Protein AF-A0A536M753-F1 (afdb_monomer_lite)

Radius of gyration: 14.61 Å; chains: 1; bounding box: 34×29×39 Å

Structure (mmCIF, N/CA/C/O backbone):
data_AF-A0A536M753-F1
#
_entry.id   AF-A0A536M753-F1
#
loop_
_atom_site.group_PDB
_atom_site.id
_atom_site.type_symbol
_atom_site.label_atom_id
_atom_site.label_alt_id
_atom_site.label_comp_id
_atom_site.label_asym_id
_atom_site.label_entity_id
_atom_site.label_seq_id
_atom_site.pdbx_PDB_ins_code
_atom_site.Cartn_x
_atom_site.Cartn_y
_atom_site.Cartn_z
_atom_site.occupancy
_atom_site.B_iso_or_equiv
_atom_site.auth_seq_id
_atom_site.auth_comp_id
_atom_site.auth_asym_id
_atom_site.auth_atom_id
_atom_site.pdbx_PDB_model_num
ATOM 1 N N . MET A 1 1 ? 5.606 -12.649 0.672 1.00 69.31 1 MET A N 1
ATOM 2 C CA . MET A 1 1 ? 6.084 -11.616 1.613 1.00 69.31 1 MET A CA 1
ATOM 3 C C . MET A 1 1 ? 7.259 -12.156 2.404 1.00 69.31 1 MET A C 1
ATOM 5 O O . MET A 1 1 ? 7.252 -13.336 2.746 1.00 69.31 1 MET A O 1
ATOM 9 N N . SER A 1 2 ? 8.270 -11.331 2.655 1.00 79.75 2 SER A N 1
ATOM 10 C CA . SER A 1 2 ? 9.342 -11.655 3.599 1.00 79.75 2 SER A CA 1
ATOM 11 C C . SER A 1 2 ? 8.853 -11.504 5.048 1.00 79.75 2 SER A C 1
ATOM 13 O O . SER A 1 2 ? 7.827 -10.872 5.294 1.00 79.75 2 SER A O 1
ATOM 15 N N . LYS A 1 3 ? 9.596 -12.043 6.029 1.00 84.06 3 LYS A N 1
ATOM 16 C CA . LYS A 1 3 ? 9.295 -11.812 7.458 1.00 84.06 3 LYS A CA 1
ATOM 17 C C . LYS A 1 3 ? 9.311 -10.323 7.823 1.00 84.06 3 LYS A C 1
ATOM 19 O O . LYS A 1 3 ? 8.563 -9.912 8.700 1.00 84.06 3 LYS A O 1
ATOM 24 N N . ARG A 1 4 ? 10.149 -9.527 7.146 1.00 84.00 4 ARG A N 1
ATOM 25 C CA . ARG A 1 4 ? 10.205 -8.074 7.335 1.00 84.00 4 ARG A CA 1
ATOM 26 C C . ARG A 1 4 ? 8.911 -7.415 6.867 1.00 84.00 4 ARG A C 1
ATOM 28 O O . ARG A 1 4 ? 8.343 -6.659 7.635 1.00 84.00 4 ARG A O 1
ATOM 35 N N . ASP A 1 5 ? 8.418 -7.767 5.680 1.00 82.94 5 ASP A N 1
ATOM 36 C CA . ASP A 1 5 ? 7.168 -7.199 5.147 1.00 82.94 5 ASP A CA 1
ATOM 37 C C . ASP A 1 5 ? 5.960 -7.587 6.024 1.00 82.94 5 ASP A C 1
ATOM 39 O O . ASP A 1 5 ? 5.057 -6.791 6.240 1.00 82.94 5 ASP A O 1
ATOM 43 N N . GLN A 1 6 ? 5.951 -8.808 6.577 1.00 86.38 6 GLN A N 1
ATOM 44 C CA . GLN A 1 6 ? 4.905 -9.236 7.519 1.00 86.38 6 GLN A CA 1
ATOM 45 C C . GLN A 1 6 ? 4.950 -8.447 8.830 1.00 86.38 6 GLN A C 1
ATOM 47 O O . GLN A 1 6 ? 3.906 -8.084 9.368 1.00 86.38 6 GLN A O 1
ATOM 52 N N . ARG A 1 7 ? 6.156 -8.205 9.362 1.00 89.19 7 ARG A N 1
ATOM 53 C CA . ARG A 1 7 ? 6.325 -7.409 10.577 1.00 89.19 7 ARG A CA 1
ATOM 54 C C . ARG A 1 7 ? 5.898 -5.963 10.342 1.00 89.19 7 ARG A C 1
ATOM 56 O O . ARG A 1 7 ? 5.152 -5.445 11.160 1.00 89.19 7 ARG A O 1
ATOM 63 N N . HIS A 1 8 ? 6.306 -5.392 9.211 1.00 89.12 8 HIS A N 1
ATOM 64 C CA . HIS A 1 8 ? 5.924 -4.054 8.771 1.00 89.12 8 HIS A CA 1
ATOM 65 C C . HIS A 1 8 ? 4.403 -3.884 8.749 1.00 89.12 8 HIS A C 1
ATOM 67 O O . HIS A 1 8 ? 3.873 -3.072 9.495 1.00 89.12 8 HIS A O 1
ATOM 73 N N . GLY A 1 9 ? 3.675 -4.747 8.031 1.00 89.50 9 GLY A N 1
ATOM 74 C CA . GLY A 1 9 ? 2.206 -4.683 7.998 1.00 89.50 9 GLY A CA 1
ATOM 75 C C . GLY A 1 9 ? 1.540 -4.821 9.377 1.00 89.50 9 GLY A C 1
ATOM 76 O O . GLY A 1 9 ? 0.499 -4.212 9.630 1.00 89.50 9 GLY A O 1
ATOM 77 N N . LEU A 1 10 ? 2.142 -5.582 10.300 1.00 92.94 10 LEU A N 1
ATOM 78 C CA . LEU A 1 10 ? 1.660 -5.681 11.680 1.00 92.94 10 LEU A CA 1
ATOM 79 C C . LEU A 1 10 ? 1.932 -4.406 12.491 1.00 92.94 10 LEU A C 1
ATOM 81 O O . LEU A 1 10 ? 1.111 -4.046 13.333 1.00 92.94 10 LEU A O 1
ATOM 85 N N . ASP A 1 11 ? 3.064 -3.745 12.265 1.00 93.62 11 ASP A N 1
ATOM 86 C CA . ASP A 1 11 ? 3.394 -2.478 12.913 1.00 93.62 11 ASP A CA 1
ATOM 87 C C . ASP A 1 11 ? 2.452 -1.364 12.411 1.00 93.62 11 ASP A C 1
ATOM 89 O O . ASP A 1 11 ? 1.848 -0.687 13.238 1.00 93.62 11 ASP A O 1
ATOM 93 N N . VAL A 1 12 ? 2.150 -1.302 11.105 1.00 93.25 12 VAL A N 1
ATOM 94 C CA . VAL A 1 12 ? 1.122 -0.393 10.548 1.00 93.25 12 VAL A CA 1
ATOM 95 C C . VAL A 1 12 ? -0.261 -0.661 11.158 1.00 93.25 12 VAL A C 1
ATOM 97 O O . VAL A 1 12 ? -0.950 0.266 11.588 1.00 93.25 12 VAL A O 1
ATOM 100 N N . TYR A 1 13 ? -0.667 -1.933 11.261 1.00 95.38 13 TYR A N 1
ATOM 101 C CA . TYR A 1 13 ? -1.922 -2.317 11.925 1.00 95.38 13 TYR A CA 1
ATOM 102 C C . TYR A 1 13 ? -1.973 -1.838 13.384 1.00 95.38 13 TYR A C 1
ATOM 104 O O . TYR A 1 13 ? -3.008 -1.347 13.843 1.00 95.38 13 TYR A O 1
ATOM 112 N N . ARG A 1 14 ? -0.868 -1.985 14.125 1.00 94.69 14 ARG A N 1
ATOM 113 C CA . ARG A 1 14 ? -0.779 -1.547 15.523 1.00 94.69 14 ARG A CA 1
ATOM 114 C C . ARG A 1 14 ? -0.857 -0.037 15.642 1.00 94.69 14 ARG A C 1
ATOM 116 O O . ARG A 1 14 ? -1.666 0.426 16.436 1.00 94.69 14 ARG A O 1
ATOM 123 N N . THR A 1 15 ? -0.126 0.704 14.814 1.00 94.94 15 THR A N 1
ATOM 124 C CA . THR A 1 15 ? -0.188 2.169 14.776 1.00 94.94 15 THR A CA 1
ATOM 125 C C . THR A 1 15 ? -1.625 2.649 14.556 1.00 94.94 15 THR A C 1
ATOM 127 O O . THR A 1 15 ? -2.121 3.479 15.316 1.00 94.94 15 THR A O 1
ATOM 130 N N . LEU A 1 16 ? -2.352 2.064 13.596 1.00 93.81 16 LEU A N 1
ATOM 131 C CA . LEU A 1 16 ? -3.757 2.415 13.345 1.00 93.81 16 LEU A CA 1
ATOM 132 C C . LEU A 1 16 ? -4.679 2.057 14.523 1.00 93.81 16 LEU A C 1
ATOM 134 O O . LEU A 1 16 ? -5.583 2.821 14.866 1.00 93.81 16 LE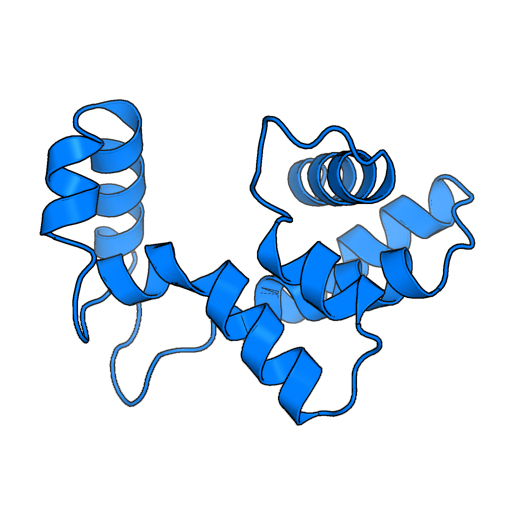U A O 1
ATOM 138 N N . LYS A 1 17 ? -4.456 0.906 15.168 1.00 95.44 17 LYS A N 1
ATOM 139 C CA . LYS A 1 17 ? -5.205 0.498 16.367 1.00 95.44 17 LYS A CA 1
ATOM 140 C C . LYS A 1 17 ? -4.952 1.417 17.559 1.00 95.44 17 LYS A C 1
ATOM 142 O O . LYS A 1 17 ? -5.906 1.766 18.250 1.00 95.44 17 LYS A O 1
ATOM 147 N N . GLU A 1 18 ? -3.703 1.799 17.800 1.00 93.75 18 GLU A N 1
ATOM 148 C CA . GLU A 1 18 ? -3.295 2.700 18.885 1.00 93.75 18 GLU A CA 1
ATOM 149 C C . GLU A 1 18 ? -3.849 4.117 18.685 1.00 93.75 18 GLU A C 1
ATOM 151 O O . GLU A 1 18 ? -4.217 4.776 19.654 1.00 93.75 18 GLU A O 1
ATOM 156 N N . GLN A 1 19 ? -4.020 4.543 17.431 1.00 92.94 19 GLN A N 1
ATOM 157 C CA . GLN A 1 19 ? -4.721 5.778 17.056 1.00 92.94 19 GLN A CA 1
ATOM 158 C C . GLN A 1 19 ? -6.256 5.685 17.189 1.00 92.94 19 GLN A C 1
ATOM 160 O O . GLN A 1 19 ? -6.958 6.671 16.972 1.00 92.94 19 GLN A O 1
ATOM 165 N N . GLY A 1 20 ? -6.797 4.523 17.570 1.00 94.00 20 GLY A N 1
ATOM 166 C CA . GLY A 1 20 ? -8.223 4.325 17.833 1.00 94.00 20 GLY A CA 1
ATOM 167 C C . GLY A 1 20 ? -9.064 3.959 16.609 1.00 94.00 20 GLY A C 1
ATOM 168 O O . GLY A 1 20 ? -10.293 3.940 16.704 1.00 94.00 20 GLY A O 1
ATOM 169 N N . HIS A 1 21 ? -8.453 3.635 15.465 1.00 94.00 21 HIS A N 1
ATOM 170 C CA . HIS A 1 21 ? -9.204 3.236 14.275 1.00 94.00 21 HIS A CA 1
ATOM 171 C C . HIS A 1 21 ? -9.815 1.831 14.432 1.00 94.00 21 HIS A C 1
ATOM 173 O O . HIS A 1 21 ? -9.150 0.856 14.797 1.00 94.00 21 HIS A O 1
ATOM 179 N N . THR A 1 22 ? -11.112 1.716 14.138 1.00 92.94 22 THR A N 1
ATOM 180 C CA . THR A 1 22 ? -11.896 0.472 14.268 1.00 92.94 22 THR A CA 1
ATOM 181 C C . THR A 1 22 ? -12.396 -0.081 12.938 1.00 92.94 22 THR A C 1
ATOM 183 O O . THR A 1 22 ? -12.958 -1.174 12.910 1.00 92.94 22 THR A O 1
ATOM 186 N N . ASP A 1 23 ? -12.166 0.645 11.846 1.00 93.44 23 ASP A N 1
ATOM 187 C CA . ASP A 1 23 ? -12.569 0.261 10.500 1.00 93.44 23 ASP A CA 1
ATOM 188 C C . ASP A 1 23 ? -11.883 -1.045 10.072 1.00 93.44 23 ASP A C 1
ATOM 190 O O . ASP A 1 23 ? -10.658 -1.116 9.945 1.00 93.44 23 ASP A O 1
ATOM 194 N N . SER A 1 24 ? -12.677 -2.098 9.871 1.00 91.69 24 SER A N 1
ATOM 195 C CA . SER A 1 24 ? -12.164 -3.425 9.534 1.00 91.69 24 SER A CA 1
ATOM 196 C C . SER A 1 24 ? -11.445 -3.449 8.192 1.00 91.69 24 SER A C 1
ATOM 198 O O . SER A 1 24 ? -10.436 -4.137 8.067 1.00 91.69 24 SER A O 1
ATOM 200 N N . ASP A 1 25 ? -11.925 -2.696 7.203 1.00 91.75 25 ASP A N 1
ATOM 201 C CA . ASP A 1 25 ? -11.342 -2.712 5.863 1.00 91.75 25 ASP A CA 1
ATOM 202 C C . ASP A 1 25 ? -9.978 -2.020 5.868 1.00 91.75 25 ASP A C 1
ATOM 204 O O . ASP A 1 25 ? -9.023 -2.526 5.279 1.00 91.75 25 ASP A O 1
ATOM 208 N N . LEU A 1 26 ? -9.856 -0.912 6.604 1.00 90.81 26 LEU A N 1
ATOM 209 C CA . LEU A 1 26 ? -8.586 -0.210 6.803 1.00 90.81 26 LEU A CA 1
ATOM 210 C C . LEU A 1 26 ? -7.545 -1.100 7.497 1.00 90.81 26 LEU A C 1
ATOM 212 O O . LEU A 1 26 ? -6.396 -1.181 7.064 1.00 90.81 26 LEU A O 1
ATOM 216 N N . LEU A 1 27 ? -7.958 -1.805 8.550 1.00 92.44 27 LEU A N 1
ATOM 217 C CA . LEU A 1 27 ? -7.083 -2.688 9.319 1.00 92.44 27 LEU A CA 1
ATOM 218 C C . LEU A 1 27 ? -6.690 -3.962 8.553 1.00 92.44 27 LEU A C 1
ATOM 220 O O . LEU A 1 27 ? -5.579 -4.465 8.703 1.00 92.44 27 LEU A O 1
ATOM 224 N N . ILE A 1 28 ? -7.578 -4.508 7.721 1.00 91.19 28 ILE A N 1
ATOM 225 C CA . ILE A 1 28 ? -7.227 -5.625 6.834 1.00 91.19 28 ILE A CA 1
ATOM 226 C C . ILE A 1 28 ? -6.276 -5.131 5.738 1.00 91.19 28 ILE A C 1
ATOM 228 O O . ILE A 1 28 ? -5.284 -5.800 5.439 1.00 91.19 28 ILE A O 1
ATOM 232 N N . ALA A 1 29 ? -6.538 -3.953 5.162 1.00 89.31 29 ALA A N 1
ATOM 233 C CA . ALA A 1 29 ? -5.668 -3.355 4.158 1.00 89.31 29 ALA A CA 1
ATOM 234 C C . ALA A 1 29 ? -4.256 -3.107 4.709 1.00 89.31 29 ALA A C 1
ATOM 236 O O . ALA A 1 29 ? -3.290 -3.438 4.027 1.00 89.31 29 ALA A O 1
ATOM 237 N N . SER A 1 30 ? -4.103 -2.648 5.957 1.00 90.94 30 SER A N 1
ATOM 238 C CA . SER A 1 30 ? -2.778 -2.452 6.563 1.00 90.94 30 SER A CA 1
ATOM 239 C C . SER A 1 30 ? -1.955 -3.736 6.661 1.00 90.94 30 SER A C 1
ATOM 241 O O . SER A 1 30 ? -0.746 -3.704 6.457 1.00 90.94 30 SER A O 1
ATOM 243 N N . LEU A 1 31 ? -2.593 -4.886 6.882 1.00 89.50 31 LEU A N 1
ATOM 244 C CA . LEU A 1 31 ? -1.905 -6.180 6.923 1.00 89.50 31 LEU A CA 1
ATOM 245 C C . LEU A 1 31 ? -1.510 -6.696 5.530 1.00 89.50 31 LEU A C 1
ATOM 247 O O . LEU A 1 31 ? -0.562 -7.473 5.406 1.00 89.50 31 LEU A O 1
ATOM 251 N N . LEU A 1 32 ? -2.250 -6.301 4.490 1.00 86.75 32 LEU A N 1
ATOM 252 C CA . LEU A 1 32 ? -2.164 -6.895 3.153 1.00 86.75 32 LEU A CA 1
ATOM 253 C C . LEU A 1 32 ? -1.598 -5.966 2.072 1.00 86.75 32 LEU A C 1
ATOM 255 O O . LEU A 1 32 ? -1.302 -6.463 0.983 1.00 86.75 32 LEU A O 1
ATOM 259 N N . HIS A 1 33 ? -1.425 -4.666 2.335 1.00 82.81 33 HIS A N 1
ATOM 260 C CA . HIS A 1 33 ? -1.014 -3.676 1.327 1.00 82.81 33 HIS A CA 1
ATOM 261 C C . HIS A 1 33 ? 0.286 -4.071 0.604 1.00 82.81 33 HIS A C 1
ATOM 263 O O . HIS A 1 33 ? 0.373 -4.006 -0.621 1.00 82.81 33 HIS A O 1
ATOM 269 N N . ASP A 1 34 ? 1.226 -4.658 1.344 1.00 82.12 34 ASP A N 1
ATOM 270 C CA . ASP A 1 34 ? 2.531 -5.091 0.845 1.00 82.12 34 ASP A CA 1
ATOM 271 C C . ASP A 1 34 ? 2.584 -6.513 0.274 1.00 82.12 34 ASP A C 1
ATOM 273 O O . ASP A 1 34 ? 3.639 -6.998 -0.158 1.00 82.12 34 ASP A O 1
ATOM 277 N N . SER A 1 35 ? 1.449 -7.210 0.214 1.00 76.69 35 SER A N 1
ATOM 278 C CA . SER A 1 35 ? 1.376 -8.585 -0.298 1.00 76.69 35 SER A CA 1
ATOM 279 C C . SER A 1 35 ? 1.875 -8.718 -1.743 1.00 76.69 35 SER A C 1
ATOM 281 O O . SER A 1 35 ? 2.493 -9.729 -2.100 1.00 76.69 35 SER A O 1
ATOM 283 N N . GLY A 1 36 ? 1.710 -7.666 -2.549 1.00 71.31 36 GLY A N 1
ATOM 284 C CA . GLY A 1 36 ? 2.161 -7.600 -3.938 1.00 71.31 36 GLY A CA 1
ATOM 285 C C . GLY A 1 36 ? 3.669 -7.407 -4.137 1.00 71.31 36 GLY A C 1
ATOM 286 O O . GLY A 1 36 ? 4.146 -7.563 -5.263 1.00 71.31 36 GLY A O 1
ATOM 287 N N . LYS A 1 37 ? 4.446 -7.139 -3.072 1.00 71.19 37 LYS A N 1
ATOM 288 C CA . LYS A 1 37 ? 5.923 -7.056 -3.123 1.00 71.19 37 LYS A CA 1
ATOM 289 C C . LYS A 1 37 ? 6.592 -8.432 -3.299 1.00 71.19 37 LYS A C 1
ATOM 291 O O . LYS A 1 37 ? 7.807 -8.515 -3.498 1.00 71.19 37 LYS A O 1
ATOM 296 N N . ALA A 1 38 ? 5.826 -9.529 -3.238 1.00 64.81 38 ALA A N 1
ATOM 297 C CA . ALA A 1 38 ? 6.331 -10.874 -3.502 1.00 64.81 38 ALA A CA 1
ATOM 298 C C . ALA A 1 38 ? 6.869 -11.008 -4.943 1.00 64.81 38 ALA A C 1
ATOM 300 O O . ALA A 1 38 ? 6.279 -10.512 -5.900 1.00 64.81 38 ALA A O 1
ATOM 301 N N . ALA A 1 39 ? 8.014 -11.684 -5.090 1.00 55.56 39 ALA A N 1
ATOM 302 C CA . ALA A 1 39 ? 8.712 -11.834 -6.364 1.00 55.56 39 ALA A CA 1
ATOM 303 C C . ALA A 1 39 ? 7.796 -12.402 -7.464 1.00 55.56 39 ALA A C 1
ATOM 305 O O . ALA A 1 39 ? 7.238 -13.490 -7.326 1.00 55.56 39 ALA A O 1
ATOM 306 N N . VAL A 1 40 ? 7.693 -11.684 -8.583 1.00 54.81 40 VAL A N 1
ATOM 307 C CA . VAL A 1 40 ? 7.020 -12.156 -9.800 1.00 54.81 40 VAL A CA 1
ATOM 308 C C . VAL A 1 40 ? 7.780 -13.368 -10.324 1.00 54.81 40 VAL A C 1
ATOM 310 O O . VAL A 1 40 ? 8.936 -13.202 -10.686 1.00 54.81 40 VAL A O 1
ATOM 313 N N . ALA A 1 41 ? 7.161 -14.553 -10.369 1.00 49.38 41 ALA A N 1
ATOM 314 C CA . ALA A 1 41 ? 7.582 -15.743 -11.130 1.00 49.38 41 ALA A CA 1
ATOM 315 C C . ALA A 1 41 ? 9.073 -15.772 -11.571 1.00 49.38 41 ALA A C 1
ATOM 317 O O . ALA A 1 41 ? 9.384 -15.637 -12.754 1.00 49.38 41 ALA A O 1
ATOM 318 N N . GLY A 1 42 ? 10.001 -15.908 -10.613 1.00 52.69 42 GLY A N 1
ATOM 319 C CA . GLY A 1 42 ? 11.448 -16.035 -10.868 1.00 52.69 42 GLY A CA 1
ATOM 320 C C . GLY A 1 42 ? 12.274 -14.735 -10.877 1.00 52.69 42 GLY A C 1
ATOM 321 O O . GLY A 1 42 ? 13.502 -14.795 -10.824 1.00 52.69 42 GLY A O 1
ATOM 322 N N . VAL A 1 43 ? 11.650 -13.557 -10.863 1.00 59.03 43 VAL A N 1
ATOM 323 C CA . VAL A 1 43 ? 12.319 -12.247 -10.806 1.00 59.03 43 VAL A CA 1
ATOM 324 C C . VAL A 1 43 ? 12.474 -11.804 -9.350 1.00 59.03 43 VAL A C 1
ATOM 326 O O . VAL A 1 43 ? 1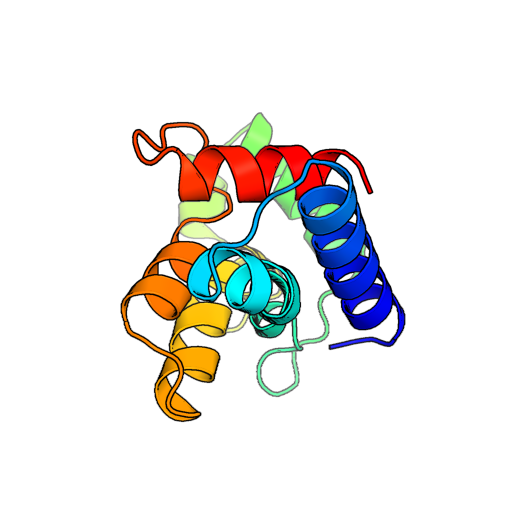1.556 -11.259 -8.738 1.00 59.03 43 VAL A O 1
ATOM 329 N N . ARG A 1 44 ? 13.666 -12.005 -8.775 1.00 64.56 44 ARG A N 1
ATOM 330 C CA . ARG A 1 44 ? 14.019 -11.396 -7.481 1.00 64.56 44 ARG A CA 1
ATOM 331 C C . ARG A 1 44 ? 14.325 -9.912 -7.671 1.00 64.56 44 ARG A C 1
ATOM 333 O O . ARG A 1 44 ? 15.285 -9.555 -8.356 1.00 64.56 44 ARG A O 1
ATOM 340 N N . VAL A 1 45 ? 13.558 -9.049 -7.010 1.00 68.00 45 VAL A N 1
ATOM 341 C CA . VAL A 1 45 ? 13.848 -7.612 -6.944 1.00 68.00 45 VAL A CA 1
ATOM 342 C C . VAL A 1 45 ? 15.135 -7.401 -6.139 1.00 68.00 45 VAL A C 1
ATOM 344 O O . VAL A 1 45 ? 15.146 -7.484 -4.915 1.00 68.00 45 VAL A O 1
ATOM 347 N N . LYS A 1 46 ? 16.250 -7.176 -6.842 1.00 75.69 46 LYS A N 1
ATOM 348 C CA . LYS A 1 46 ? 17.542 -6.798 -6.234 1.00 75.69 46 LYS A CA 1
ATOM 349 C C . LYS A 1 46 ? 17.537 -5.341 -5.748 1.00 75.69 46 LYS A C 1
ATOM 351 O O . LYS A 1 46 ? 16.817 -4.519 -6.308 1.00 75.69 46 LYS A O 1
ATOM 356 N N . LEU A 1 47 ? 18.417 -5.011 -4.798 1.00 73.94 47 LEU A N 1
ATOM 357 C CA . LEU A 1 47 ? 18.599 -3.652 -4.262 1.00 73.94 47 LEU A CA 1
ATOM 358 C C . LEU A 1 47 ? 18.827 -2.600 -5.361 1.00 73.94 47 LEU A C 1
ATOM 360 O O . LEU A 1 47 ? 18.195 -1.551 -5.341 1.00 73.94 47 LEU A O 1
ATOM 364 N N . TRP A 1 48 ? 19.635 -2.917 -6.376 1.00 71.31 48 TRP A N 1
ATOM 365 C CA . TRP A 1 48 ? 19.866 -2.019 -7.512 1.00 71.31 48 TRP A CA 1
ATOM 366 C C . TRP A 1 48 ? 18.594 -1.668 -8.294 1.00 71.31 48 TRP A C 1
ATOM 368 O O . TRP A 1 48 ? 18.490 -0.553 -8.789 1.00 71.31 48 TRP A O 1
ATOM 378 N N . HIS A 1 49 ? 17.600 -2.564 -8.362 1.00 75.88 49 HIS A N 1
ATOM 379 C CA . HIS A 1 49 ? 16.314 -2.227 -8.982 1.00 75.88 49 HIS A CA 1
ATOM 380 C C . HIS A 1 49 ? 15.541 -1.201 -8.155 1.00 75.88 49 HIS A C 1
ATOM 382 O O . HIS A 1 49 ? 14.889 -0.350 -8.740 1.00 75.88 49 HIS A O 1
ATOM 388 N N . ARG A 1 50 ? 15.634 -1.254 -6.818 1.00 74.31 50 ARG A N 1
ATOM 389 C CA . ARG A 1 50 ? 15.011 -0.258 -5.933 1.00 74.31 50 ARG A CA 1
ATOM 390 C C . ARG A 1 50 ? 15.687 1.103 -6.073 1.00 74.31 50 ARG A C 1
ATOM 392 O O . ARG A 1 50 ? 14.997 2.095 -6.241 1.00 74.31 50 ARG A O 1
ATOM 399 N N . ILE A 1 51 ? 17.023 1.133 -6.093 1.00 77.94 51 ILE A N 1
ATOM 400 C CA . ILE A 1 51 ? 17.791 2.371 -6.310 1.00 77.94 51 ILE A CA 1
ATOM 401 C C . ILE A 1 51 ? 17.435 2.984 -7.671 1.00 77.94 51 ILE A C 1
ATOM 403 O O . ILE A 1 51 ? 17.101 4.161 -7.749 1.00 77.94 51 ILE A O 1
ATOM 407 N N . ALA A 1 52 ? 17.448 2.179 -8.739 1.00 78.88 52 ALA A N 1
ATOM 408 C CA . ALA A 1 52 ? 17.080 2.644 -10.073 1.00 78.88 52 ALA A CA 1
ATOM 409 C C . ALA A 1 52 ? 15.625 3.134 -10.139 1.00 78.88 52 ALA A C 1
ATOM 411 O O . ALA A 1 52 ? 15.361 4.131 -10.799 1.00 78.88 52 ALA A O 1
ATOM 412 N N . PHE A 1 53 ? 14.695 2.462 -9.452 1.00 78.25 53 PHE A N 1
ATOM 413 C CA . PHE A 1 53 ? 13.294 2.874 -9.389 1.00 78.25 53 PHE A CA 1
ATOM 414 C C . PHE A 1 53 ? 13.145 4.261 -8.755 1.00 78.25 53 PHE A C 1
ATOM 416 O O . PHE A 1 53 ? 12.608 5.148 -9.404 1.00 78.25 53 PHE A O 1
ATOM 423 N N . VAL A 1 54 ? 13.715 4.472 -7.562 1.00 80.44 54 VAL A N 1
ATOM 424 C CA . VAL A 1 54 ? 13.646 5.756 -6.837 1.00 80.44 54 VAL A CA 1
ATOM 425 C C . VAL A 1 54 ? 14.276 6.896 -7.645 1.00 80.44 54 VAL A C 1
ATOM 427 O O . VAL A 1 54 ? 13.703 7.976 -7.759 1.00 80.44 54 VAL A O 1
ATOM 430 N N . LEU A 1 55 ? 15.440 6.659 -8.263 1.00 81.44 55 LEU A N 1
ATOM 431 C CA . LEU A 1 55 ? 16.104 7.675 -9.087 1.00 81.44 55 LEU A CA 1
ATOM 432 C C . LEU A 1 55 ? 15.293 8.030 -10.342 1.00 81.44 55 LEU A C 1
ATOM 434 O O . LEU A 1 55 ? 15.212 9.201 -10.715 1.00 81.44 55 LEU A O 1
ATOM 438 N N . LEU A 1 56 ? 14.696 7.035 -11.004 1.00 81.56 56 LEU A N 1
ATOM 439 C CA . LEU A 1 56 ? 13.877 7.258 -12.195 1.00 81.56 56 LEU A CA 1
ATOM 440 C C . LEU A 1 56 ? 12.539 7.916 -11.857 1.00 81.56 56 LEU A C 1
ATOM 442 O O . LEU A 1 56 ? 12.074 8.746 -12.629 1.00 81.56 56 LEU A O 1
ATOM 446 N N . GLU A 1 57 ? 11.932 7.576 -10.727 1.00 80.56 57 GLU A N 1
ATOM 447 C CA . GLU A 1 57 ? 10.704 8.209 -10.253 1.00 80.56 57 GLU A CA 1
ATOM 448 C C . GLU A 1 57 ? 10.918 9.702 -9.973 1.00 80.56 57 GLU A C 1
ATOM 450 O O . GLU A 1 57 ? 10.157 10.530 -10.471 1.00 80.56 57 GLU A O 1
ATOM 455 N N . ALA A 1 58 ? 12.006 10.050 -9.279 1.00 81.69 58 ALA A N 1
ATOM 456 C CA . ALA A 1 58 ? 12.325 11.434 -8.938 1.00 81.69 58 ALA A CA 1
ATOM 457 C C . ALA A 1 58 ? 12.832 12.264 -10.134 1.00 81.69 58 ALA A C 1
ATOM 459 O O . ALA A 1 58 ? 12.498 13.441 -10.257 1.00 81.69 58 ALA A O 1
ATOM 460 N N . GLY A 1 59 ? 13.658 11.678 -11.010 1.00 79.75 59 GLY A N 1
ATOM 461 C CA . GLY A 1 59 ? 14.368 12.424 -12.059 1.00 79.75 59 GLY A CA 1
ATOM 462 C C . GLY A 1 59 ? 13.824 12.258 -13.480 1.00 79.75 59 GLY A C 1
ATOM 463 O O . GLY A 1 59 ? 14.021 13.135 -14.320 1.00 79.75 59 GLY A O 1
ATOM 464 N N . ALA A 1 60 ? 13.164 11.139 -13.791 1.00 82.62 60 ALA A N 1
ATOM 465 C CA . ALA A 1 60 ? 12.740 10.811 -15.155 1.00 82.62 60 ALA A CA 1
ATOM 466 C C . ALA A 1 60 ? 11.509 9.873 -15.195 1.00 82.62 60 ALA A C 1
ATOM 468 O O . ALA A 1 60 ? 11.588 8.757 -15.727 1.00 82.62 60 ALA A O 1
ATOM 469 N N . PRO A 1 61 ? 10.331 10.311 -14.710 1.00 77.69 61 PRO A N 1
ATOM 470 C CA . PRO A 1 61 ? 9.141 9.455 -14.603 1.00 77.69 61 PRO A CA 1
ATOM 471 C C . PRO A 1 61 ? 8.647 8.925 -15.961 1.00 77.69 61 PRO A C 1
ATOM 473 O O . PRO A 1 61 ? 8.028 7.864 -16.058 1.00 77.69 61 PRO A O 1
ATOM 476 N N . TRP A 1 62 ? 8.949 9.628 -17.057 1.00 78.62 62 TRP A N 1
ATOM 477 C CA . TRP A 1 62 ? 8.690 9.157 -18.422 1.00 78.62 62 TRP A CA 1
ATOM 478 C C . TRP A 1 62 ? 9.543 7.933 -18.798 1.00 78.62 62 TRP A C 1
ATOM 480 O O . TRP A 1 62 ? 9.038 7.014 -19.449 1.00 78.62 62 TRP A O 1
ATOM 490 N N . ALA A 1 63 ? 10.802 7.882 -18.356 1.00 78.50 63 ALA A N 1
ATOM 491 C CA . ALA A 1 63 ? 11.689 6.743 -18.564 1.00 78.50 63 ALA A CA 1
ATOM 492 C C . ALA A 1 63 ? 11.246 5.554 -17.704 1.00 78.50 63 ALA A C 1
ATOM 494 O O . ALA A 1 63 ? 11.194 4.429 -18.205 1.00 78.50 63 ALA A O 1
ATOM 495 N N . LEU A 1 64 ? 10.811 5.805 -16.462 1.00 79.06 64 LEU A N 1
ATOM 496 C CA . LEU A 1 64 ? 10.236 4.772 -15.599 1.00 79.06 64 LEU A CA 1
ATOM 497 C C . LEU A 1 64 ? 9.029 4.092 -16.260 1.00 79.06 64 LEU A C 1
ATOM 499 O O . LEU A 1 64 ? 9.021 2.872 -16.407 1.00 79.06 64 LEU A O 1
ATOM 503 N N . ARG A 1 65 ? 8.069 4.869 -16.782 1.00 77.81 65 ARG A N 1
ATOM 504 C CA . ARG A 1 65 ? 6.890 4.344 -17.507 1.00 77.81 65 ARG A CA 1
ATOM 505 C C . ARG A 1 65 ? 7.237 3.492 -18.733 1.00 77.81 65 ARG A C 1
ATOM 507 O O . ARG A 1 65 ? 6.435 2.656 -19.165 1.00 77.81 65 ARG A O 1
ATOM 514 N N . ARG A 1 66 ? 8.410 3.710 -19.332 1.00 80.06 66 ARG A N 1
ATOM 515 C CA . ARG A 1 66 ? 8.889 2.937 -20.485 1.00 80.06 66 ARG A CA 1
ATOM 516 C C . ARG A 1 66 ? 9.632 1.667 -20.063 1.00 80.06 66 ARG A C 1
ATOM 518 O O . ARG A 1 66 ? 9.469 0.644 -20.724 1.00 80.06 66 ARG A O 1
ATOM 525 N N . LEU A 1 67 ? 10.403 1.725 -18.976 1.00 77.56 67 LEU A N 1
ATOM 526 C CA . LEU A 1 67 ? 11.270 0.641 -18.493 1.00 77.56 67 LEU A CA 1
ATOM 527 C C . LEU A 1 67 ? 10.572 -0.325 -17.521 1.00 77.56 67 LEU A C 1
ATOM 529 O O . LEU A 1 67 ? 10.909 -1.510 -17.471 1.00 77.56 67 LEU A O 1
ATOM 533 N N . ALA A 1 68 ? 9.572 0.141 -16.777 1.00 77.25 68 ALA A N 1
ATOM 534 C CA . ALA A 1 68 ? 8.783 -0.655 -15.840 1.00 77.25 68 ALA A CA 1
ATOM 535 C C . ALA A 1 68 ? 7.671 -1.461 -16.543 1.00 77.25 68 ALA A C 1
ATOM 537 O O . ALA A 1 68 ? 6.520 -1.477 -16.113 1.00 77.25 68 ALA A O 1
ATOM 538 N N . ARG A 1 69 ? 8.011 -2.137 -17.648 1.00 72.75 69 ARG A N 1
ATOM 539 C CA . ARG A 1 69 ? 7.103 -2.997 -18.425 1.00 72.75 69 ARG A CA 1
ATOM 540 C C . ARG A 1 69 ? 7.576 -4.452 -18.420 1.00 72.75 69 ARG A C 1
ATOM 542 O O . ARG A 1 69 ? 8.759 -4.732 -18.235 1.00 72.75 69 ARG A O 1
ATOM 549 N N . GLY A 1 70 ? 6.652 -5.380 -18.669 1.00 70.94 70 GLY A N 1
ATOM 550 C CA . GLY A 1 70 ? 6.955 -6.808 -18.795 1.00 70.94 70 GLY A CA 1
ATOM 551 C C . GLY A 1 70 ? 7.410 -7.458 -17.482 1.00 70.94 70 GLY A C 1
ATOM 552 O O . GLY A 1 70 ? 6.924 -7.123 -16.406 1.00 70.94 70 GLY A O 1
ATOM 553 N N . ARG A 1 71 ? 8.337 -8.421 -17.567 1.00 66.56 71 ARG A N 1
ATOM 554 C CA . ARG A 1 71 ? 8.861 -9.191 -16.422 1.00 66.56 71 ARG A CA 1
ATOM 555 C C . ARG A 1 71 ? 10.215 -8.651 -15.937 1.00 66.56 71 ARG A C 1
ATOM 557 O O . ARG A 1 71 ? 11.203 -9.377 -15.926 1.00 66.56 71 ARG A O 1
ATOM 564 N N . SER A 1 72 ? 10.277 -7.371 -15.565 1.00 74.69 72 SER A N 1
ATOM 565 C CA . SER A 1 72 ? 11.488 -6.734 -15.016 1.00 74.69 72 SER A CA 1
ATOM 566 C C . SER A 1 72 ? 11.354 -6.439 -13.518 1.00 74.69 72 SER A C 1
ATOM 568 O O . SER A 1 72 ? 10.247 -6.348 -12.993 1.00 74.69 72 SER A O 1
ATOM 570 N N . GLY A 1 73 ? 12.476 -6.253 -12.811 1.00 71.75 73 GLY A N 1
ATOM 571 C CA . GLY A 1 73 ? 12.455 -5.825 -11.405 1.00 71.75 73 GLY A CA 1
ATOM 572 C C . GLY A 1 73 ? 11.818 -4.441 -11.207 1.00 71.75 73 GLY A C 1
ATOM 573 O O . GLY A 1 73 ? 11.190 -4.204 -10.182 1.00 71.75 73 GLY A O 1
ATOM 574 N N . LEU A 1 74 ? 11.910 -3.560 -12.212 1.00 76.38 74 LEU A N 1
ATOM 575 C CA . LEU A 1 74 ? 11.246 -2.251 -12.219 1.00 76.38 74 LEU A CA 1
ATOM 576 C C . LEU A 1 74 ? 9.733 -2.383 -12.421 1.00 76.38 74 LEU A C 1
ATOM 578 O O . LEU A 1 74 ? 8.974 -1.729 -11.721 1.00 76.38 74 LEU A O 1
ATOM 582 N N . ALA A 1 75 ? 9.282 -3.266 -13.317 1.00 75.12 75 ALA A N 1
ATOM 583 C CA . ALA A 1 75 ? 7.860 -3.591 -13.461 1.00 75.12 75 ALA A CA 1
ATOM 584 C C . ALA A 1 75 ? 7.319 -4.308 -12.217 1.00 75.12 75 ALA A C 1
ATOM 586 O O . ALA A 1 75 ? 6.148 -4.178 -11.862 1.00 75.12 75 ALA A O 1
ATOM 587 N N . ALA A 1 76 ? 8.168 -5.090 -11.540 1.00 74.31 76 ALA A N 1
ATOM 588 C CA . ALA A 1 76 ? 7.818 -5.725 -10.283 1.00 74.31 76 ALA A CA 1
ATOM 589 C C . ALA A 1 76 ? 7.499 -4.669 -9.215 1.00 74.31 76 ALA A C 1
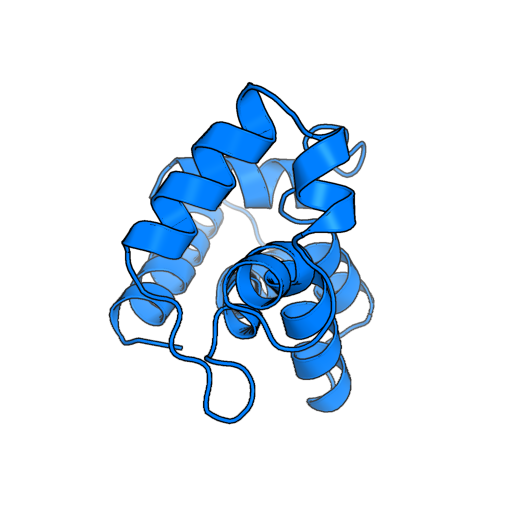ATOM 591 O O . ALA A 1 76 ? 6.435 -4.750 -8.608 1.00 74.31 76 ALA A O 1
ATOM 592 N N . LEU A 1 77 ? 8.367 -3.661 -9.083 1.00 73.94 77 LEU A N 1
ATOM 593 C CA . LEU A 1 77 ? 8.182 -2.515 -8.195 1.00 73.94 77 LEU A CA 1
ATOM 594 C C . LEU A 1 77 ? 7.000 -1.637 -8.619 1.00 73.94 77 LEU A C 1
ATOM 596 O O . LEU A 1 77 ? 6.135 -1.391 -7.807 1.00 73.94 77 LEU A O 1
ATOM 600 N N . ASN A 1 78 ? 6.862 -1.252 -9.886 1.00 78.19 78 ASN A N 1
ATOM 601 C CA . ASN A 1 78 ? 5.789 -0.339 -10.306 1.00 78.19 78 ASN A CA 1
ATOM 602 C C . ASN A 1 78 ? 4.368 -0.909 -10.142 1.00 78.19 78 ASN A C 1
ATOM 604 O O . ASN A 1 78 ? 3.405 -0.161 -10.077 1.00 78.19 78 ASN A O 1
ATOM 608 N N . GLN A 1 79 ? 4.211 -2.231 -10.185 1.00 77.69 79 GLN A N 1
ATOM 609 C CA . GLN A 1 79 ? 2.892 -2.878 -10.203 1.00 77.69 79 GLN A CA 1
ATOM 610 C C . GLN A 1 79 ? 2.552 -3.553 -8.871 1.00 77.69 79 GLN A C 1
ATOM 612 O O . GLN A 1 79 ? 1.597 -4.321 -8.809 1.00 77.69 79 GLN A O 1
ATOM 617 N N . HIS A 1 80 ? 3.351 -3.366 -7.818 1.00 80.19 80 HIS A N 1
ATOM 618 C CA . HIS A 1 80 ? 3.167 -4.135 -6.588 1.00 80.19 80 HIS A CA 1
ATOM 619 C C . HIS A 1 80 ? 1.829 -3.827 -5.898 1.00 80.19 80 HIS A C 1
ATOM 621 O O . HIS A 1 80 ? 1.164 -4.775 -5.493 1.00 80.19 80 HIS A O 1
ATOM 627 N N . ALA A 1 81 ? 1.381 -2.568 -5.859 1.00 81.44 81 ALA A N 1
ATOM 628 C CA . ALA A 1 81 ? 0.065 -2.203 -5.328 1.00 81.44 81 ALA A CA 1
ATOM 629 C C . ALA A 1 81 ? -1.079 -2.890 -6.100 1.00 81.44 81 ALA A C 1
ATOM 631 O O . ALA A 1 81 ? -1.932 -3.565 -5.521 1.00 81.44 81 ALA A O 1
ATOM 632 N N . GLU A 1 82 ? -1.050 -2.817 -7.434 1.00 82.75 82 GLU A N 1
ATOM 633 C CA . GLU A 1 82 ? -2.049 -3.458 -8.298 1.00 82.75 82 GLU A CA 1
ATOM 634 C C . GLU A 1 82 ? -2.039 -4.988 -8.159 1.00 82.75 82 GLU A C 1
ATOM 636 O O . GLU A 1 82 ? -3.093 -5.619 -8.070 1.00 82.75 82 GLU A O 1
ATOM 641 N N . ARG A 1 83 ? -0.856 -5.606 -8.060 1.00 81.06 83 ARG A N 1
ATOM 642 C CA . ARG A 1 83 ? -0.737 -7.050 -7.820 1.00 81.06 83 ARG A CA 1
ATOM 643 C C . ARG A 1 83 ? -1.216 -7.455 -6.434 1.00 81.06 83 ARG A C 1
ATOM 645 O O . ARG A 1 83 ? -1.863 -8.491 -6.319 1.00 81.06 83 ARG A O 1
ATOM 652 N N . GLY A 1 84 ? -0.917 -6.667 -5.404 1.00 80.81 84 GLY A N 1
ATOM 653 C CA . GLY A 1 84 ? -1.418 -6.894 -4.050 1.00 80.81 84 GLY A CA 1
ATOM 654 C C . GLY A 1 84 ? -2.944 -6.896 -4.033 1.00 80.81 84 GLY A C 1
ATOM 655 O O . GLY A 1 84 ? -3.554 -7.824 -3.511 1.00 80.81 84 GLY A O 1
ATOM 656 N N . ALA A 1 85 ? -3.558 -5.931 -4.721 1.00 84.88 85 ALA A N 1
ATOM 657 C CA . ALA A 1 85 ? -5.006 -5.848 -4.873 1.00 84.88 85 ALA A CA 1
ATOM 658 C C . ALA A 1 85 ? -5.587 -7.069 -5.610 1.00 84.88 85 ALA A C 1
ATOM 660 O O . ALA A 1 85 ? -6.592 -7.631 -5.176 1.00 84.88 85 ALA A O 1
ATOM 661 N N . LEU A 1 86 ? -4.941 -7.526 -6.691 1.00 83.94 86 LEU A N 1
ATOM 662 C CA . LEU A 1 86 ? -5.351 -8.735 -7.418 1.00 83.94 86 LEU A CA 1
ATOM 663 C C . LEU A 1 86 ? -5.278 -9.993 -6.544 1.00 83.94 86 LEU A C 1
ATOM 665 O O . LEU A 1 86 ? -6.210 -10.794 -6.552 1.00 83.94 86 LEU A O 1
ATOM 669 N N . VAL A 1 87 ? -4.194 -10.165 -5.782 1.00 82.25 87 VAL A N 1
ATOM 670 C CA . VAL A 1 87 ? -4.029 -11.307 -4.869 1.00 82.25 87 VAL A CA 1
ATOM 671 C C . VAL A 1 87 ? -5.070 -11.260 -3.753 1.00 82.25 87 VAL A C 1
ATOM 673 O O . VAL A 1 87 ? -5.707 -12.273 -3.480 1.00 82.25 87 VAL A O 1
ATOM 676 N N . ALA A 1 88 ? -5.290 -10.092 -3.148 1.00 83.69 88 ALA A N 1
ATOM 677 C CA . ALA A 1 88 ? -6.304 -9.912 -2.115 1.00 83.69 88 ALA A CA 1
ATOM 678 C C . ALA A 1 88 ? -7.710 -10.241 -2.643 1.00 83.69 88 ALA A C 1
ATOM 680 O O . ALA A 1 88 ? -8.439 -11.005 -2.013 1.00 83.69 88 ALA A O 1
ATOM 681 N N . GLY A 1 89 ? -8.063 -9.745 -3.833 1.00 85.31 89 GLY A N 1
ATOM 682 C CA . GLY A 1 89 ? -9.345 -10.044 -4.473 1.00 85.31 89 GLY A CA 1
ATOM 683 C C . GLY A 1 89 ? -9.514 -11.529 -4.804 1.00 85.31 89 GLY A C 1
ATOM 684 O O . GLY A 1 89 ? -10.565 -12.102 -4.529 1.00 85.31 89 GLY A O 1
ATOM 685 N N . ALA A 1 90 ? -8.468 -12.185 -5.316 1.00 82.00 90 ALA A N 1
ATOM 686 C CA . ALA A 1 90 ? -8.490 -13.622 -5.604 1.00 82.00 90 ALA A CA 1
ATOM 687 C C . ALA A 1 90 ? -8.673 -14.490 -4.345 1.00 82.00 90 ALA A C 1
ATOM 689 O O . ALA A 1 90 ? -9.198 -15.597 -4.433 1.00 82.00 90 ALA A O 1
ATOM 690 N N . LEU A 1 91 ? -8.262 -13.986 -3.178 1.00 84.25 91 LEU A N 1
ATOM 691 C CA . LEU A 1 91 ? -8.451 -14.632 -1.877 1.00 84.25 91 LEU A CA 1
ATOM 692 C C . LEU A 1 91 ? -9.774 -14.243 -1.191 1.00 84.25 91 LEU A C 1
ATOM 694 O O . LEU A 1 91 ? -10.007 -14.646 -0.054 1.00 84.25 91 LEU A O 1
ATOM 698 N N . GLY A 1 92 ? -10.645 -13.486 -1.867 1.00 85.81 92 GLY A N 1
ATOM 699 C CA . GLY A 1 92 ? -11.966 -13.114 -1.360 1.00 85.81 92 GLY A CA 1
ATOM 700 C C . GLY A 1 92 ? -11.975 -11.910 -0.418 1.00 85.81 92 GLY A C 1
ATOM 701 O O . GLY A 1 92 ? -12.927 -11.751 0.345 1.00 85.81 92 GLY A O 1
ATOM 702 N N . ALA A 1 93 ? -10.941 -11.060 -0.444 1.00 88.19 93 ALA A N 1
ATOM 703 C CA . ALA A 1 93 ? -10.952 -9.821 0.328 1.00 88.19 93 ALA A CA 1
ATOM 704 C C . ALA A 1 93 ? -12.101 -8.890 -0.124 1.00 88.19 93 ALA A C 1
ATOM 706 O O . ALA A 1 93 ? -12.416 -8.842 -1.319 1.00 88.19 93 ALA A O 1
ATOM 707 N N . PRO A 1 94 ? -12.703 -8.112 0.798 1.00 90.81 94 PRO A N 1
ATOM 708 C CA . PRO A 1 94 ? -13.730 -7.133 0.454 1.00 90.81 94 PRO A CA 1
ATOM 709 C C . PRO A 1 94 ? -13.260 -6.136 -0.612 1.00 90.81 94 PRO A C 1
ATOM 711 O O . PRO A 1 94 ? -12.100 -5.727 -0.628 1.00 90.81 94 PRO A O 1
ATOM 714 N N . VAL A 1 95 ? -14.179 -5.675 -1.468 1.00 88.62 95 VAL A N 1
ATOM 715 C CA . VAL A 1 95 ? -13.870 -4.712 -2.548 1.00 88.62 95 VAL A CA 1
ATOM 716 C C . VAL A 1 95 ? -13.208 -3.441 -2.005 1.00 88.62 95 VAL A C 1
ATOM 718 O O . VAL A 1 95 ? -12.252 -2.948 -2.597 1.00 88.62 95 VAL A O 1
ATOM 721 N N . ALA A 1 96 ? -13.657 -2.951 -0.847 1.00 88.88 96 ALA A N 1
ATOM 722 C CA . ALA A 1 96 ? -13.060 -1.793 -0.188 1.00 88.88 96 ALA A CA 1
ATOM 723 C C . ALA A 1 96 ? -11.583 -2.027 0.184 1.00 88.88 96 ALA A C 1
ATOM 725 O O . ALA A 1 96 ? -10.742 -1.178 -0.096 1.00 88.88 96 ALA A O 1
ATOM 726 N N . VAL A 1 97 ? -11.244 -3.202 0.726 1.00 87.94 97 VAL A N 1
ATOM 727 C CA . VAL A 1 97 ? -9.856 -3.601 1.022 1.00 87.94 97 VAL A CA 1
ATOM 728 C C . VAL A 1 97 ? -9.020 -3.653 -0.256 1.00 87.94 97 VAL A C 1
ATOM 730 O O . VAL A 1 97 ? -7.898 -3.154 -0.287 1.00 87.94 97 VAL A O 1
ATOM 733 N N . VAL A 1 98 ? -9.565 -4.231 -1.328 1.00 88.69 98 VAL A N 1
ATOM 734 C CA . VAL A 1 98 ? -8.878 -4.333 -2.623 1.00 88.69 98 VAL A CA 1
ATOM 735 C C . VAL A 1 98 ? -8.553 -2.948 -3.192 1.00 88.69 98 VAL A C 1
ATOM 737 O O . VAL A 1 98 ? -7.437 -2.738 -3.668 1.00 88.69 98 VAL A O 1
ATOM 740 N N . GLU A 1 99 ? -9.482 -1.990 -3.119 1.00 88.06 99 GLU A N 1
ATOM 741 C CA . GLU A 1 99 ? -9.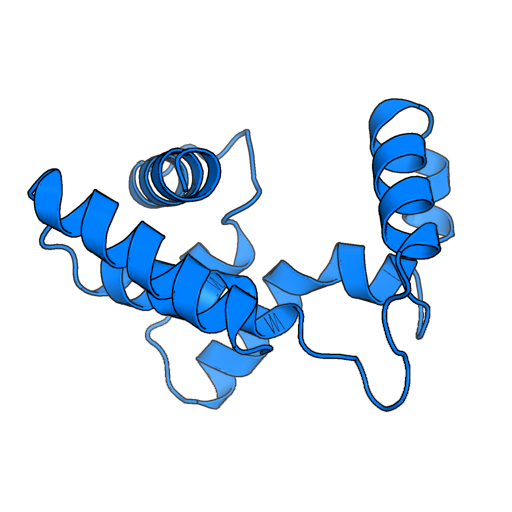230 -0.608 -3.554 1.00 88.06 99 GLU A CA 1
ATOM 742 C C . GLU A 1 99 ? -8.203 0.105 -2.670 1.00 88.06 99 GLU A C 1
ATOM 744 O O . GLU A 1 99 ? -7.332 0.799 -3.199 1.00 88.06 99 GLU A O 1
ATOM 749 N N . LEU A 1 100 ? -8.259 -0.095 -1.347 1.00 88.56 100 LEU A N 1
ATOM 750 C CA . LEU A 1 100 ? -7.275 0.468 -0.418 1.00 88.56 100 LEU A CA 1
ATOM 751 C C . LEU A 1 100 ? -5.864 -0.022 -0.740 1.00 88.56 100 LEU A C 1
ATOM 753 O O . LEU A 1 100 ? -4.950 0.786 -0.861 1.00 88.56 100 LEU A O 1
ATOM 757 N N . ILE A 1 101 ? -5.696 -1.326 -0.974 1.00 87.25 101 ILE A N 1
ATOM 758 C CA . ILE A 1 101 ? -4.406 -1.899 -1.377 1.00 87.25 101 ILE A CA 1
ATOM 759 C C . ILE A 1 101 ? -3.974 -1.359 -2.744 1.00 87.25 101 ILE A C 1
ATOM 761 O O . ILE A 1 101 ? -2.804 -1.041 -2.936 1.00 87.25 101 ILE A O 1
ATOM 765 N N . ARG A 1 102 ? -4.892 -1.221 -3.709 1.00 86.50 102 ARG A N 1
ATOM 766 C CA . ARG A 1 102 ? -4.536 -0.749 -5.057 1.00 86.50 102 ARG A CA 1
ATOM 767 C C . ARG A 1 102 ? -4.002 0.683 -5.055 1.00 86.50 102 ARG A C 1
ATOM 769 O O . ARG A 1 102 ? -3.165 1.003 -5.894 1.00 86.50 102 ARG A O 1
ATOM 776 N N . ARG A 1 103 ? -4.500 1.532 -4.153 1.00 84.31 103 ARG A N 1
ATOM 777 C CA . ARG A 1 103 ? -4.235 2.980 -4.139 1.00 84.31 103 ARG A CA 1
ATOM 778 C C . ARG A 1 103 ? -3.426 3.462 -2.932 1.00 84.31 103 ARG A C 1
ATOM 780 O O . ARG A 1 103 ? -3.355 4.664 -2.715 1.00 84.31 103 ARG A O 1
ATOM 787 N N . HIS A 1 104 ? -2.820 2.565 -2.153 1.00 78.38 104 HIS A N 1
ATOM 788 C CA . HIS A 1 104 ? -2.127 2.944 -0.913 1.00 78.38 104 HIS A CA 1
ATOM 789 C C . HIS A 1 104 ? -0.954 3.926 -1.121 1.00 78.38 104 HIS A C 1
ATOM 791 O O . HIS A 1 104 ? -0.695 4.747 -0.249 1.00 78.38 104 HIS A O 1
ATOM 797 N N . GLU A 1 105 ? -0.303 3.908 -2.290 1.00 77.44 105 GLU A N 1
ATOM 798 C CA . GLU A 1 105 ? 0.781 4.845 -2.640 1.00 77.44 105 GLU A CA 1
ATOM 799 C C . GLU A 1 105 ? 0.294 6.139 -3.323 1.00 77.44 105 GLU A C 1
ATOM 801 O O . GLU A 1 105 ? 1.098 7.019 -3.634 1.00 77.44 105 GLU A O 1
ATOM 806 N N . ASP A 1 106 ? -1.010 6.289 -3.589 1.00 77.62 106 ASP A N 1
ATOM 807 C CA . ASP A 1 106 ? -1.533 7.477 -4.268 1.00 77.62 106 ASP A CA 1
ATOM 808 C C . ASP A 1 106 ? -1.488 8.688 -3.329 1.00 77.62 106 ASP A C 1
ATOM 810 O O . ASP A 1 106 ? -2.285 8.821 -2.398 1.00 77.62 106 ASP A O 1
ATOM 814 N N . THR A 1 107 ? -0.548 9.600 -3.579 1.00 68.56 107 THR A N 1
ATOM 815 C CA . THR A 1 107 ? -0.357 10.822 -2.788 1.00 68.56 107 THR A CA 1
ATOM 816 C C . THR A 1 107 ? -1.511 11.819 -2.926 1.00 68.56 107 THR A C 1
ATOM 818 O O . THR A 1 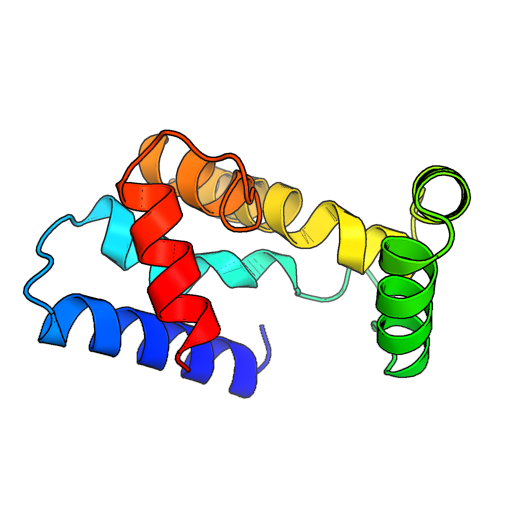107 ? -1.712 12.623 -2.015 1.00 68.56 107 THR A O 1
ATOM 821 N N . ASN A 1 108 ? -2.322 11.716 -3.987 1.00 73.50 108 ASN A N 1
ATOM 822 C CA . ASN A 1 108 ? -3.481 12.577 -4.247 1.00 73.50 108 ASN A CA 1
ATOM 823 C C . ASN A 1 108 ? -4.814 11.968 -3.783 1.00 73.50 108 ASN A C 1
ATOM 825 O O . ASN A 1 108 ? -5.881 12.481 -4.129 1.00 73.50 108 ASN A O 1
ATOM 829 N N . ALA A 1 109 ? -4.772 10.877 -3.014 1.00 70.06 109 ALA A N 1
ATOM 830 C CA . ALA A 1 109 ? -5.963 10.241 -2.473 1.00 70.06 109 ALA A CA 1
ATOM 831 C C . ALA A 1 109 ? -6.854 11.232 -1.696 1.00 70.06 109 ALA A C 1
ATOM 833 O O . ALA A 1 109 ? -6.424 11.835 -0.712 1.00 70.06 109 ALA A O 1
ATOM 834 N N . LEU A 1 110 ? -8.110 11.364 -2.136 1.00 72.50 110 LEU A N 1
ATOM 835 C CA . LEU A 1 110 ? -9.155 12.145 -1.457 1.00 72.50 110 LEU A CA 1
ATOM 836 C C . LEU A 1 110 ? -9.879 11.337 -0.367 1.00 72.50 110 LEU A C 1
ATOM 838 O O . LEU A 1 110 ? -10.608 11.910 0.437 1.00 72.50 110 LEU A O 1
ATOM 842 N N . ASP A 1 111 ? -9.708 10.012 -0.360 1.00 85.81 111 ASP A N 1
ATOM 843 C CA . ASP A 1 111 ? -10.299 9.115 0.632 1.00 85.81 111 ASP A CA 1
ATOM 844 C C . ASP A 1 111 ? -9.457 9.103 1.915 1.00 85.81 111 ASP A C 1
ATOM 846 O O . ASP A 1 111 ? -8.260 8.800 1.895 1.00 85.81 111 ASP A O 1
ATOM 850 N N . GLU A 1 112 ? -10.091 9.397 3.050 1.00 88.19 112 GLU A N 1
ATOM 851 C CA . GLU A 1 112 ? -9.420 9.461 4.350 1.00 88.19 112 GLU A CA 1
ATOM 852 C C . GLU A 1 112 ? -8.797 8.114 4.732 1.00 88.19 112 GLU A C 1
ATOM 854 O O . GLU A 1 112 ? -7.707 8.080 5.295 1.00 88.19 112 GLU A O 1
ATOM 859 N N . ARG A 1 113 ? -9.418 6.987 4.360 1.00 89.44 113 ARG A N 1
ATOM 860 C CA . ARG A 1 113 ? -8.856 5.654 4.639 1.00 89.44 113 ARG A CA 1
ATOM 861 C C . ARG A 1 113 ? -7.512 5.443 3.937 1.00 89.44 113 ARG A C 1
ATOM 863 O O . ARG A 1 113 ? -6.593 4.886 4.531 1.00 89.44 113 ARG A O 1
ATOM 870 N N . GLN A 1 114 ? -7.378 5.914 2.697 1.00 86.81 114 GLN A N 1
ATOM 871 C CA . GLN A 1 114 ? -6.125 5.843 1.932 1.00 86.81 114 GLN A CA 1
ATOM 872 C C . GLN A 1 114 ? -5.057 6.745 2.549 1.00 86.81 114 GLN A C 1
ATOM 874 O O . GLN A 1 114 ? -3.904 6.341 2.686 1.00 86.81 114 GLN A O 1
ATOM 879 N N . ARG A 1 115 ? -5.453 7.947 2.983 1.00 87.56 115 ARG A N 1
ATOM 880 C CA . ARG A 1 115 ? -4.560 8.882 3.669 1.00 87.56 115 ARG A CA 1
ATOM 881 C C . ARG A 1 115 ? -4.049 8.319 4.999 1.00 87.56 115 ARG A C 1
ATOM 883 O O . ARG A 1 115 ? -2.849 8.389 5.248 1.00 87.56 115 ARG A O 1
ATOM 890 N N . LEU A 1 116 ? -4.929 7.751 5.824 1.00 90.06 116 LEU A N 1
ATOM 891 C CA . LEU A 1 116 ? -4.570 7.137 7.106 1.00 90.06 116 LEU A CA 1
ATOM 892 C C . LEU A 1 116 ? -3.636 5.943 6.923 1.00 90.06 116 LEU A C 1
ATOM 894 O O . LEU A 1 116 ? -2.630 5.844 7.621 1.00 90.06 116 LEU A O 1
ATOM 898 N N . LEU A 1 117 ? -3.944 5.071 5.958 1.00 88.06 117 LEU A N 1
ATOM 899 C CA . LEU A 1 117 ? -3.102 3.922 5.644 1.00 88.06 117 LEU A CA 1
ATOM 900 C C . LEU A 1 117 ? -1.683 4.362 5.265 1.00 88.06 117 LEU A C 1
ATOM 902 O O . LEU A 1 117 ? -0.727 3.830 5.816 1.00 88.06 117 LEU A O 1
ATOM 906 N N . ARG A 1 118 ? -1.552 5.373 4.396 1.00 87.81 118 ARG A N 1
ATOM 907 C CA . ARG A 1 118 ? -0.255 5.920 3.975 1.00 87.81 118 ARG A CA 1
ATOM 908 C C . ARG A 1 118 ? 0.522 6.552 5.130 1.00 87.81 118 ARG A C 1
ATOM 910 O O . ARG A 1 118 ? 1.695 6.264 5.303 1.00 87.81 118 ARG A O 1
ATOM 917 N N . ILE A 1 119 ? -0.130 7.380 5.952 1.00 88.12 119 ILE A N 1
ATOM 918 C CA . ILE A 1 119 ? 0.525 8.023 7.105 1.00 88.12 119 ILE A CA 1
ATOM 919 C C . ILE A 1 119 ? 1.051 6.975 8.094 1.00 88.12 119 ILE A C 1
ATOM 921 O O . ILE A 1 119 ? 2.159 7.120 8.609 1.00 88.12 119 ILE A O 1
ATOM 925 N N . ALA A 1 120 ? 0.268 5.930 8.373 1.00 89.31 120 ALA A N 1
ATOM 926 C CA . ALA A 1 120 ? 0.694 4.858 9.265 1.00 89.31 120 ALA A CA 1
ATOM 927 C C . ALA A 1 120 ? 1.838 4.025 8.663 1.00 89.31 120 ALA A C 1
ATOM 929 O O . ALA A 1 120 ? 2.739 3.632 9.402 1.00 89.31 120 ALA A O 1
ATOM 930 N N . ASP A 1 121 ? 1.815 3.795 7.347 1.00 87.62 121 ASP A N 1
ATOM 931 C CA . ASP A 1 121 ? 2.871 3.101 6.604 1.00 87.62 121 ASP A CA 1
ATOM 932 C C . ASP A 1 121 ? 4.208 3.855 6.646 1.00 87.62 121 ASP A C 1
ATOM 934 O O . ASP A 1 121 ? 5.230 3.279 7.008 1.00 87.62 121 ASP A O 1
ATOM 938 N N . ASP A 1 122 ? 4.177 5.168 6.401 1.00 86.31 122 ASP A N 1
ATOM 939 C CA . ASP A 1 122 ? 5.351 6.053 6.450 1.00 86.31 122 ASP A CA 1
ATOM 940 C C . ASP A 1 122 ? 5.951 6.196 7.866 1.00 86.31 122 ASP A C 1
ATOM 942 O O . ASP A 1 122 ? 7.088 6.646 8.024 1.00 86.31 122 ASP A O 1
ATOM 946 N N . SER A 1 123 ? 5.183 5.855 8.906 1.00 84.94 123 SER A N 1
ATOM 947 C CA . SER A 1 123 ? 5.572 6.018 10.315 1.00 84.94 123 SER A CA 1
ATOM 948 C C . SER A 1 123 ? 6.241 4.779 10.932 1.00 84.94 123 SER A C 1
ATOM 950 O O . SER A 1 123 ? 6.669 4.855 12.087 1.00 84.94 123 SER A O 1
ATOM 952 N N . CYS A 1 124 ? 6.306 3.653 10.210 1.00 81.00 124 CYS A N 1
ATOM 953 C CA . CYS A 1 124 ? 6.824 2.362 10.690 1.00 81.00 124 CYS A CA 1
ATOM 954 C C . CYS A 1 124 ? 8.142 1.972 9.998 1.00 81.00 124 CYS A C 1
ATOM 956 O O . CYS A 1 124 ? 9.036 1.433 10.695 1.00 81.00 124 CYS A O 1
#

pLDDT: mean 81.74, std 9.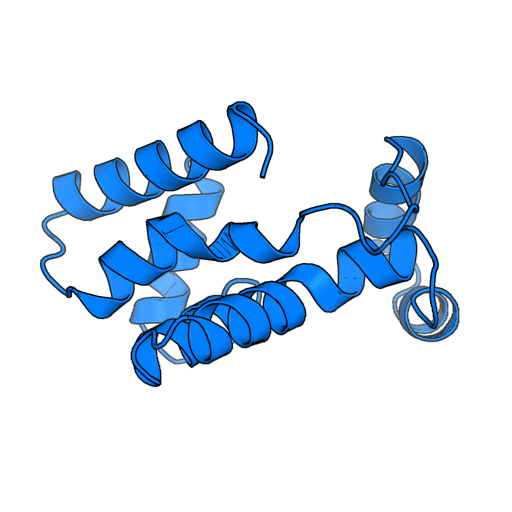31, range [49.38, 95.44]

Sequence (124 aa):
MSKRDQRHGLDVYRTLKEQGHTDSDLLIASLLHDSGKAAVAGVRVKLWHRIAFVLLEAGAPWALRRLARGRSGLAALNQHAERGALVAGALGAPVAVVELIRRHEDTNALDERQRLLRIADDSC

Foldseek 3Di:
DDPVLQVLLVQLLVLCVVVPDDDPLLSVLSRQLQVLLPQDPPADQDPVLVVVLVCCVVPPVVVLVVPLDDRHSSVSVVCSLVSSLVVCVVVPHDPSSSVLSNCLVPPPDPDVSSVSSVVSSVVD

Secondary structure (DSSP, 8-state):
--HHHHHHHHHHHHHHHHTT---HHHHHHHHHGGGGGSPPTT----HHHHHHHHHHHHH-HHHHHHHS-SSSHHHHHHTHHHHHHHHHHHTT--HHHHHHHHTTT-TT--SHHHHHHHHHHHT-